Protein AF-A0A251RYI8-F1 (afdb_monomer)

Mean predicted aligned error: 12.28 Å

Structure (mmCIF, N/CA/C/O backbone):
data_AF-A0A251RYI8-F1
#
_entry.id   AF-A0A251RYI8-F1
#
loop_
_atom_site.group_PDB
_atom_site.id
_atom_site.type_symbol
_atom_site.label_atom_id
_atom_site.label_alt_id
_atom_site.label_comp_id
_atom_site.label_asym_id
_atom_site.label_entity_id
_atom_site.label_seq_id
_atom_site.pdbx_PDB_ins_code
_atom_site.Cartn_x
_atom_site.Cartn_y
_atom_site.Cartn_z
_atom_site.occupancy
_atom_site.B_iso_or_equiv
_atom_site.auth_seq_id
_atom_site.auth_comp_id
_atom_site.auth_asym_id
_atom_site.auth_atom_id
_atom_site.pdbx_PDB_model_num
ATOM 1 N N . MET A 1 1 ? 33.203 -6.749 33.950 1.00 36.28 1 MET A N 1
ATOM 2 C CA . MET A 1 1 ? 32.518 -7.612 32.958 1.00 36.28 1 MET A CA 1
ATOM 3 C C . MET A 1 1 ? 31.301 -8.191 33.667 1.00 36.28 1 MET A C 1
ATOM 5 O O . MET A 1 1 ? 31.504 -8.668 34.768 1.00 36.28 1 MET A O 1
ATOM 9 N N . LEU A 1 2 ? 30.047 -8.121 33.225 1.00 38.00 2 LEU A N 1
ATOM 10 C CA . LEU A 1 2 ? 29.411 -7.770 31.952 1.00 38.00 2 LEU A CA 1
ATOM 11 C C . LEU A 1 2 ? 28.038 -7.115 32.234 1.00 38.00 2 LEU A C 1
ATOM 13 O O . LEU A 1 2 ? 27.515 -7.201 33.337 1.00 38.00 2 LEU A O 1
ATOM 17 N N . ARG A 1 3 ? 27.531 -6.423 31.211 1.00 37.44 3 ARG A N 1
ATOM 18 C CA . ARG A 1 3 ? 26.342 -5.559 31.125 1.00 37.44 3 ARG A CA 1
ATOM 19 C C . ARG A 1 3 ? 25.025 -6.206 31.585 1.00 37.44 3 ARG A C 1
ATOM 21 O O . ARG A 1 3 ? 24.661 -7.255 31.074 1.00 37.44 3 ARG A O 1
ATOM 28 N N . GLU A 1 4 ? 24.229 -5.460 32.349 1.00 49.50 4 GLU A N 1
ATOM 29 C CA . GLU A 1 4 ? 22.765 -5.492 32.239 1.00 49.50 4 GLU A CA 1
ATOM 30 C C . GLU A 1 4 ? 22.301 -4.228 31.503 1.00 49.50 4 GLU A C 1
ATOM 32 O O . GLU A 1 4 ? 22.639 -3.122 31.931 1.00 49.50 4 GLU A O 1
ATOM 37 N N . LYS A 1 5 ? 21.538 -4.385 30.410 1.00 45.31 5 LYS A N 1
ATOM 38 C CA . LYS A 1 5 ? 20.238 -3.716 30.192 1.00 45.31 5 LYS A CA 1
ATOM 39 C C . LYS A 1 5 ? 19.717 -3.849 28.757 1.00 45.31 5 LYS A C 1
ATOM 41 O O . LYS A 1 5 ? 20.384 -3.475 27.797 1.00 45.31 5 LYS A O 1
ATOM 46 N N . ASN A 1 6 ? 18.438 -4.222 28.721 1.00 43.34 6 ASN A N 1
ATOM 47 C CA . ASN A 1 6 ? 17.429 -3.977 27.690 1.00 43.34 6 ASN A CA 1
ATOM 48 C C . ASN A 1 6 ? 17.385 -4.947 26.505 1.00 43.34 6 ASN A C 1
ATOM 50 O O . ASN A 1 6 ? 17.466 -4.540 25.348 1.00 43.34 6 ASN A O 1
ATOM 54 N N . GLU A 1 7 ? 17.080 -6.212 26.790 1.00 46.53 7 GLU A N 1
ATOM 55 C CA . GLU A 1 7 ? 16.240 -6.972 25.862 1.00 46.53 7 GLU A CA 1
ATOM 56 C C . GLU A 1 7 ? 14.885 -6.251 25.765 1.00 46.53 7 GLU A C 1
ATOM 58 O O . GLU A 1 7 ? 14.157 -6.110 26.754 1.00 46.53 7 GLU A O 1
ATOM 63 N N . LYS A 1 8 ? 14.574 -5.701 24.584 1.00 47.34 8 LYS A N 1
ATOM 64 C CA . LYS A 1 8 ? 13.241 -5.170 24.283 1.00 47.34 8 LYS A CA 1
ATOM 65 C C . LYS A 1 8 ? 12.257 -6.323 24.477 1.00 47.34 8 LYS A C 1
ATOM 67 O O . LYS A 1 8 ? 12.296 -7.282 23.714 1.00 47.34 8 LYS A O 1
ATOM 72 N N . ARG A 1 9 ? 11.392 -6.242 25.493 1.00 43.38 9 ARG A N 1
ATOM 73 C CA . ARG A 1 9 ? 10.291 -7.197 25.665 1.00 43.38 9 ARG A CA 1
ATOM 74 C C . ARG A 1 9 ? 9.412 -7.107 24.420 1.00 43.38 9 ARG A C 1
ATOM 76 O O . ARG A 1 9 ? 8.689 -6.129 24.256 1.00 43.38 9 ARG A O 1
ATOM 83 N N . MET A 1 10 ? 9.506 -8.091 23.535 1.00 44.69 10 MET A N 1
ATOM 84 C CA . MET A 1 10 ? 8.500 -8.301 22.505 1.00 44.69 10 MET A CA 1
ATOM 85 C C . MET A 1 10 ? 7.279 -8.865 23.226 1.00 44.69 10 MET A C 1
ATOM 87 O O . MET A 1 10 ? 7.272 -10.027 23.619 1.00 44.69 10 MET A O 1
ATOM 91 N N . ALA A 1 11 ? 6.296 -8.012 23.509 1.00 53.38 11 ALA A N 1
ATOM 92 C CA . ALA A 1 11 ? 5.005 -8.486 23.981 1.00 53.38 11 ALA A CA 1
ATOM 93 C C . ALA A 1 11 ? 4.326 -9.211 22.815 1.00 53.38 11 ALA A C 1
ATOM 95 O O . ALA A 1 11 ? 4.226 -8.651 21.722 1.00 53.38 11 ALA A O 1
ATOM 96 N N . GLU A 1 12 ? 3.880 -10.447 23.033 1.00 50.56 12 GLU A N 1
ATOM 97 C CA . GLU A 1 12 ? 3.007 -11.114 22.073 1.00 50.56 12 GLU A CA 1
ATOM 98 C C . GLU A 1 12 ? 1.728 -10.282 21.942 1.00 50.56 12 GLU A C 1
ATOM 100 O O . GLU A 1 12 ? 1.003 -10.057 22.914 1.00 50.56 12 GLU A O 1
ATOM 105 N N . LEU A 1 13 ? 1.494 -9.743 20.746 1.00 53.38 13 LEU A N 1
ATOM 106 C CA . LEU A 1 13 ? 0.301 -8.962 20.457 1.00 53.38 13 LEU A CA 1
ATOM 107 C C . LEU A 1 13 ? -0.915 -9.891 20.544 1.00 53.38 13 LEU A C 1
ATOM 109 O O . LEU A 1 13 ? -0.973 -10.910 19.856 1.00 53.38 13 LEU A O 1
ATOM 113 N N . GLY A 1 14 ? -1.883 -9.542 21.395 1.00 56.09 14 GLY A N 1
ATOM 114 C CA . GLY A 1 14 ? -3.125 -10.306 21.534 1.00 56.09 14 GLY A CA 1
ATOM 115 C C . GLY A 1 14 ? -3.912 -10.389 20.221 1.00 56.09 14 GLY A C 1
ATOM 116 O O . GLY A 1 14 ? -3.747 -9.551 19.335 1.00 56.09 14 GLY A O 1
ATOM 117 N N . ASP A 1 15 ? -4.810 -11.373 20.107 1.00 58.53 15 ASP A N 1
ATOM 118 C CA . ASP A 1 15 ? -5.552 -11.688 18.871 1.00 58.53 15 ASP A CA 1
ATOM 119 C C . ASP A 1 15 ? -6.283 -10.496 18.238 1.00 58.53 15 ASP A C 1
ATOM 121 O O . ASP A 1 15 ? -6.439 -10.439 17.021 1.00 58.53 15 ASP A O 1
ATOM 125 N N . ALA A 1 16 ? -6.674 -9.513 19.048 1.00 55.09 16 ALA A N 1
ATOM 126 C CA . ALA A 1 16 ? -7.305 -8.278 18.596 1.00 55.09 16 ALA A CA 1
ATOM 127 C C . ALA A 1 16 ? -6.420 -7.481 17.612 1.00 55.09 16 ALA A C 1
ATOM 129 O O . ALA A 1 16 ? -6.914 -6.820 16.702 1.00 55.09 16 ALA A O 1
ATOM 130 N N . TYR A 1 17 ? -5.098 -7.570 17.744 1.00 51.94 17 TYR A N 1
ATOM 131 C CA . TYR A 1 17 ? -4.149 -6.886 16.868 1.00 51.94 17 TYR A CA 1
ATOM 132 C C . TYR A 1 17 ? -3.865 -7.639 15.569 1.00 51.94 17 TYR A C 1
ATOM 134 O O . TYR A 1 17 ? -3.232 -7.084 14.667 1.00 51.94 17 TYR A O 1
ATOM 142 N N . LYS A 1 18 ? -4.360 -8.872 15.425 1.00 52.94 18 LYS A N 1
ATOM 143 C CA . LYS A 1 18 ? -4.258 -9.587 14.160 1.00 52.94 18 LYS A CA 1
ATOM 144 C C . LYS A 1 18 ? -5.145 -8.905 13.114 1.00 52.94 18 LYS A C 1
ATOM 146 O O . LYS A 1 18 ? -6.244 -8.431 13.401 1.00 52.94 18 LYS A O 1
ATOM 151 N N . SER A 1 19 ? -4.634 -8.817 11.889 1.00 46.38 19 SER A N 1
ATOM 152 C CA . SER A 1 19 ? -5.338 -8.242 10.738 1.00 46.38 19 SER A CA 1
ATOM 153 C C . SER A 1 19 ? -6.744 -8.853 10.591 1.00 46.38 19 SER A C 1
ATOM 155 O O . SER A 1 19 ? -6.874 -10.066 10.706 1.00 46.38 19 SER A O 1
ATOM 157 N N . PRO A 1 20 ? -7.809 -8.093 10.280 1.00 47.12 20 PRO A N 1
ATOM 158 C CA . PRO A 1 20 ? -9.152 -8.658 10.121 1.00 47.12 20 PRO A CA 1
ATOM 159 C C . PRO A 1 20 ? -9.236 -9.580 8.889 1.00 47.12 20 PRO A C 1
ATOM 161 O O . PRO A 1 20 ? -10.177 -10.357 8.744 1.00 47.12 20 PRO A O 1
ATOM 164 N N . TYR A 1 21 ? -8.200 -9.567 8.044 1.00 52.09 21 TYR A N 1
ATOM 165 C CA . TYR A 1 21 ? -7.965 -10.550 6.993 1.00 52.09 21 TYR A CA 1
ATOM 166 C C . TYR A 1 21 ? -7.417 -11.893 7.518 1.00 52.09 21 TYR A C 1
ATOM 168 O O . TYR A 1 21 ? -7.047 -12.728 6.707 1.00 52.09 21 TYR A O 1
ATOM 176 N N . CYS A 1 22 ? -7.402 -12.157 8.834 1.00 43.41 22 CYS A N 1
ATOM 177 C CA . CYS A 1 22 ? -7.015 -13.450 9.434 1.00 43.41 22 CYS A CA 1
ATOM 178 C C . CYS A 1 22 ? -7.688 -14.669 8.794 1.00 43.41 22 CYS A C 1
ATOM 180 O O . CYS A 1 22 ? -7.085 -15.734 8.726 1.00 43.41 22 CYS A O 1
ATOM 182 N N . ASN A 1 23 ? -8.924 -14.515 8.311 1.00 39.50 23 ASN A N 1
ATOM 183 C CA . ASN A 1 23 ? -9.658 -15.598 7.648 1.00 39.50 23 ASN A CA 1
ATOM 184 C C . ASN A 1 23 ? -9.319 -15.740 6.157 1.00 39.50 23 ASN A C 1
ATOM 186 O O . ASN A 1 23 ? -9.770 -16.676 5.507 1.00 39.50 23 ASN A O 1
ATOM 190 N N . ARG A 1 24 ? -8.517 -14.825 5.612 1.00 42.59 24 ARG A N 1
ATOM 191 C CA . ARG A 1 24 ? -7.803 -14.978 4.349 1.00 42.59 24 ARG A CA 1
ATOM 192 C C . ARG A 1 24 ? -6.324 -15.084 4.685 1.00 42.59 24 ARG A C 1
ATOM 194 O O . ARG A 1 24 ? -5.543 -14.181 4.386 1.00 42.59 24 ARG A O 1
ATOM 201 N N . ILE A 1 25 ? -5.928 -16.210 5.278 1.00 44.69 25 ILE A N 1
ATOM 202 C CA . ILE A 1 25 ? -4.585 -16.717 4.998 1.00 44.69 25 ILE A CA 1
ATOM 203 C C . ILE A 1 25 ? -4.581 -16.892 3.483 1.00 44.69 25 ILE A C 1
ATOM 205 O O . ILE A 1 25 ? -5.108 -17.867 2.960 1.00 44.69 25 ILE A O 1
ATOM 209 N N . THR A 1 26 ? -4.108 -15.872 2.769 1.00 42.91 26 THR A N 1
ATOM 210 C CA . THR A 1 26 ? -3.832 -16.010 1.349 1.00 42.91 26 THR A CA 1
ATOM 211 C C . THR A 1 26 ? -2.605 -16.883 1.355 1.00 42.91 26 THR A C 1
ATOM 213 O O . THR A 1 26 ? -1.505 -16.414 1.644 1.00 42.91 26 THR A O 1
ATOM 216 N N . ASN A 1 27 ? -2.827 -18.185 1.226 1.00 51.06 27 ASN A N 1
ATOM 217 C CA . ASN A 1 27 ? -1.744 -19.121 1.100 1.00 51.06 27 ASN A CA 1
ATOM 218 C C . ASN A 1 27 ? -0.994 -18.700 -0.165 1.00 51.06 27 ASN A C 1
ATOM 220 O O . ASN A 1 27 ? -1.470 -18.907 -1.274 1.00 51.06 27 ASN A O 1
ATOM 224 N N . LEU A 1 28 ? 0.151 -18.037 0.008 1.00 51.47 28 LEU A N 1
ATOM 225 C CA . LEU A 1 28 ? 0.969 -17.548 -1.104 1.00 51.47 28 LEU A CA 1
ATOM 226 C C . LEU A 1 28 ? 1.502 -18.707 -1.965 1.00 51.47 28 LEU A C 1
ATOM 228 O O . LEU A 1 28 ? 2.042 -18.475 -3.041 1.00 51.47 28 LEU A O 1
ATOM 232 N N . TYR A 1 29 ? 1.350 -19.944 -1.478 1.00 53.66 29 TYR A N 1
ATOM 233 C CA . TYR A 1 29 ? 1.683 -21.182 -2.168 1.00 53.66 29 TYR A CA 1
ATOM 234 C C . TYR A 1 29 ? 0.461 -21.874 -2.785 1.00 53.66 29 TYR A C 1
ATOM 236 O O . TYR A 1 29 ? 0.634 -22.861 -3.500 1.00 53.66 29 TYR A O 1
ATOM 244 N N . GLU A 1 30 ? -0.763 -21.399 -2.524 1.00 64.19 30 GLU A N 1
ATOM 245 C CA . GLU A 1 30 ? -1.932 -21.878 -3.254 1.00 64.19 30 GLU A CA 1
ATOM 246 C C . GLU A 1 30 ? -1.936 -21.279 -4.660 1.00 64.19 30 GLU A C 1
ATOM 248 O O . GLU A 1 30 ? -1.760 -20.067 -4.822 1.00 64.19 30 GLU A O 1
ATOM 253 N N . PRO A 1 31 ? -2.142 -22.110 -5.694 1.00 71.38 31 PRO A N 1
ATOM 254 C CA . PRO A 1 31 ? -2.316 -21.609 -7.042 1.00 71.38 31 PRO A CA 1
ATOM 255 C C . PRO A 1 31 ? -3.486 -20.627 -7.087 1.00 71.38 31 PRO A C 1
ATOM 257 O O . PRO A 1 31 ? -4.569 -20.905 -6.569 1.00 71.38 31 PRO A O 1
ATOM 260 N N . LEU A 1 32 ? -3.278 -19.497 -7.759 1.00 75.19 32 LEU A N 1
ATOM 261 C CA . LEU A 1 32 ? -4.371 -18.607 -8.137 1.00 75.19 32 LEU A CA 1
ATOM 262 C C . LEU A 1 32 ? -5.410 -19.392 -8.942 1.00 75.19 32 LEU A C 1
ATOM 264 O O . LEU A 1 32 ? -5.038 -20.219 -9.778 1.00 75.19 32 LEU A O 1
ATOM 268 N N . LEU A 1 33 ? -6.695 -19.096 -8.737 1.00 82.50 33 LEU A N 1
ATOM 269 C CA . LEU A 1 33 ? -7.762 -19.651 -9.567 1.00 82.50 33 LEU A CA 1
ATOM 270 C C . LEU A 1 33 ? -7.527 -19.266 -11.034 1.00 82.50 33 LEU A C 1
ATOM 272 O O . LEU A 1 33 ? -7.093 -18.149 -11.313 1.00 82.50 33 LEU A O 1
ATOM 276 N N . ASP A 1 34 ? -7.888 -20.137 -11.979 1.00 81.75 34 ASP A N 1
ATOM 277 C CA . ASP A 1 34 ? -7.707 -19.886 -13.422 1.00 81.75 34 ASP A CA 1
ATOM 278 C C . ASP A 1 34 ? -8.304 -18.544 -13.866 1.00 81.75 34 ASP A C 1
ATOM 280 O O . ASP A 1 34 ? -7.756 -17.833 -14.712 1.00 81.75 34 ASP A O 1
ATOM 284 N N . ARG A 1 35 ? -9.427 -18.159 -13.252 1.00 82.19 35 ARG A N 1
ATOM 285 C CA . ARG A 1 35 ? -10.066 -16.863 -13.481 1.00 82.19 35 ARG A CA 1
ATOM 286 C C . ARG A 1 35 ? -9.182 -15.698 -13.038 1.00 82.19 35 ARG A C 1
ATOM 288 O O . ARG A 1 35 ? -9.063 -14.729 -13.781 1.00 82.19 35 ARG A O 1
ATOM 295 N N . ASP A 1 36 ? -8.583 -15.785 -11.856 1.00 79.25 36 ASP A N 1
ATOM 296 C CA . ASP A 1 36 ? -7.732 -14.727 -11.310 1.00 79.25 36 ASP A CA 1
ATOM 297 C C . ASP A 1 36 ? -6.442 -14.615 -12.124 1.00 79.25 36 ASP A C 1
ATOM 299 O O . ASP A 1 36 ? -6.036 -13.510 -12.478 1.00 79.25 36 ASP A O 1
ATOM 303 N N . GLN A 1 37 ? -5.863 -15.754 -12.526 1.00 79.44 37 GLN A N 1
ATOM 304 C CA . GLN A 1 37 ? -4.735 -15.786 -13.460 1.00 79.44 37 GLN A CA 1
ATOM 305 C C . GLN A 1 37 ? -5.090 -15.111 -14.785 1.00 79.44 37 GLN A C 1
ATOM 307 O O . GLN A 1 37 ? -4.347 -14.257 -15.256 1.00 79.44 37 GLN A O 1
ATOM 312 N N . THR A 1 38 ? -6.255 -15.430 -15.354 1.00 82.88 38 THR A N 1
ATOM 313 C CA . THR A 1 38 ? -6.727 -14.822 -16.604 1.00 82.88 38 THR A CA 1
ATOM 314 C C . THR A 1 38 ? -6.858 -13.306 -16.464 1.00 82.88 38 THR A C 1
ATOM 316 O O . THR A 1 38 ? -6.359 -12.566 -17.308 1.00 82.88 38 THR A O 1
ATOM 319 N N . ILE A 1 39 ? -7.483 -12.826 -15.384 1.00 81.38 39 ILE A N 1
ATOM 320 C CA . ILE A 1 39 ? -7.645 -11.390 -15.119 1.00 81.38 39 ILE A CA 1
ATOM 321 C C . ILE A 1 39 ? -6.282 -10.702 -14.999 1.00 81.38 39 ILE A C 1
ATOM 323 O O . ILE A 1 39 ? -6.071 -9.672 -15.633 1.00 81.38 39 ILE A O 1
ATOM 327 N N . ILE A 1 40 ? -5.348 -11.280 -14.240 1.00 79.44 40 ILE A N 1
ATOM 328 C CA . ILE A 1 40 ? -3.990 -10.742 -14.089 1.00 79.44 40 ILE A CA 1
ATOM 329 C C . ILE A 1 40 ? -3.274 -10.700 -15.442 1.00 79.44 40 ILE A C 1
ATOM 331 O O . ILE A 1 40 ? -2.681 -9.679 -15.778 1.00 79.44 40 ILE A O 1
ATOM 335 N N . CYS A 1 41 ? -3.369 -11.762 -16.247 1.00 78.38 41 CYS A N 1
ATOM 336 C CA . CYS A 1 41 ? -2.775 -11.806 -17.581 1.00 78.38 41 CYS A CA 1
ATOM 337 C C . CYS A 1 41 ? -3.329 -10.718 -18.506 1.00 78.38 41 CYS A C 1
ATOM 339 O O . CYS A 1 41 ? -2.555 -10.151 -19.267 1.00 78.38 41 CYS A O 1
ATOM 341 N N . TYR A 1 42 ? -4.628 -10.407 -18.442 1.00 78.06 42 TYR A N 1
ATOM 342 C CA . TYR A 1 42 ? -5.206 -9.304 -19.215 1.00 78.06 42 TYR A CA 1
ATOM 343 C C . TYR A 1 42 ? -4.761 -7.936 -18.687 1.00 78.06 42 TYR A C 1
ATOM 345 O O . TYR A 1 42 ? -4.328 -7.098 -19.472 1.00 78.06 42 TYR A O 1
ATOM 353 N N . LEU A 1 43 ? -4.807 -7.724 -17.369 1.00 74.62 43 LEU A N 1
ATOM 354 C CA . LEU A 1 43 ? -4.417 -6.455 -16.743 1.00 74.62 43 LEU A CA 1
ATOM 355 C C . LEU A 1 43 ? -2.937 -6.115 -16.971 1.00 74.62 43 LEU A C 1
ATOM 357 O O . LEU A 1 43 ? -2.598 -4.957 -17.199 1.00 74.62 43 LEU A O 1
ATOM 361 N N . LEU A 1 44 ? -2.065 -7.124 -16.934 1.00 75.12 44 LEU A N 1
ATOM 362 C CA . LEU A 1 44 ? -0.616 -6.991 -17.117 1.00 75.12 44 LEU A CA 1
ATOM 363 C C . LEU A 1 44 ? -0.157 -7.341 -18.540 1.00 75.12 44 LEU A C 1
ATOM 365 O O . L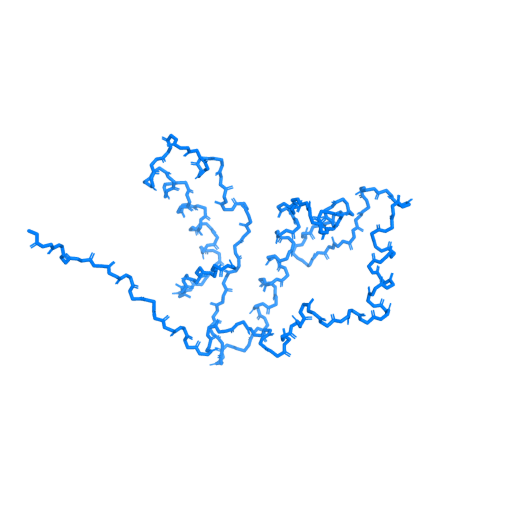EU A 1 44 ? 1.038 -7.487 -18.785 1.00 75.12 44 LEU A O 1
ATOM 369 N N . ALA A 1 45 ? -1.079 -7.500 -19.496 1.00 76.75 45 ALA A N 1
ATOM 370 C CA . ALA A 1 45 ? -0.704 -7.806 -20.871 1.00 76.75 45 ALA A CA 1
ATOM 371 C C . ALA A 1 45 ? 0.149 -6.657 -21.442 1.00 76.75 45 ALA A C 1
ATOM 373 O O . ALA A 1 45 ? -0.301 -5.512 -21.399 1.00 76.75 45 ALA A O 1
ATOM 374 N N . PRO A 1 46 ? 1.306 -6.916 -22.075 1.00 68.06 46 PRO A N 1
ATOM 375 C CA . PRO A 1 46 ? 2.222 -5.870 -22.557 1.00 68.06 46 PRO A CA 1
ATOM 376 C C . PRO A 1 46 ? 1.694 -5.082 -23.773 1.00 68.06 46 PRO A C 1
ATOM 378 O O . PRO A 1 46 ? 2.433 -4.340 -24.410 1.00 68.06 46 PRO A O 1
ATOM 381 N N . VAL A 1 47 ? 0.434 -5.295 -24.158 1.00 69.44 47 VAL A N 1
ATOM 382 C CA . VAL A 1 47 ? -0.153 -4.822 -25.420 1.00 69.44 47 VAL A CA 1
ATOM 383 C C . VAL A 1 47 ? -0.836 -3.458 -25.273 1.00 69.44 47 VAL A C 1
ATOM 385 O O . VAL A 1 47 ? -1.099 -2.799 -26.274 1.00 69.44 47 VAL A O 1
ATOM 388 N N . GLU A 1 48 ? -1.134 -3.022 -24.049 1.00 70.62 48 GLU A N 1
ATOM 389 C CA . GLU A 1 48 ? -1.829 -1.748 -23.813 1.00 70.62 48 GLU A CA 1
ATOM 390 C C . GLU A 1 48 ? -0.875 -0.665 -23.308 1.00 70.62 48 GLU A C 1
ATOM 392 O O . GLU A 1 48 ? 0.193 -0.966 -22.779 1.00 70.62 48 GLU A O 1
ATOM 397 N N . ASP A 1 49 ? -1.292 0.595 -23.439 1.00 83.19 49 ASP A N 1
ATOM 398 C CA . ASP A 1 49 ? -0.519 1.749 -22.989 1.00 83.19 49 ASP A CA 1
ATOM 399 C C . ASP A 1 49 ? -0.230 1.681 -21.480 1.00 83.19 49 ASP A C 1
ATOM 401 O O . ASP A 1 49 ? -1.138 1.532 -20.657 1.00 83.19 49 ASP A O 1
ATOM 405 N N . ILE A 1 50 ? 1.042 1.845 -21.114 1.00 85.69 50 ILE A N 1
ATOM 406 C CA . ILE A 1 50 ? 1.528 1.879 -19.727 1.00 85.69 50 ILE A CA 1
ATOM 407 C C . ILE A 1 50 ? 0.883 3.014 -18.909 1.00 85.69 50 ILE A C 1
ATOM 409 O O . ILE A 1 50 ? 0.806 2.930 -17.680 1.00 85.69 50 ILE A O 1
ATOM 413 N N . GLY A 1 51 ? 0.382 4.054 -19.589 1.00 88.38 51 GLY A N 1
ATOM 414 C CA . GLY A 1 51 ? -0.380 5.166 -19.018 1.00 88.38 51 GLY A CA 1
ATOM 415 C C . GLY A 1 51 ? -1.857 4.870 -18.736 1.00 88.38 51 GLY A C 1
ATOM 416 O O . GLY A 1 51 ? -2.562 5.745 -18.236 1.00 88.38 51 GLY A O 1
ATOM 417 N N . THR A 1 52 ? -2.348 3.662 -19.026 1.00 89.94 52 THR A N 1
ATOM 418 C CA . THR A 1 52 ? -3.758 3.299 -18.816 1.00 89.94 52 THR A CA 1
ATOM 419 C C . THR A 1 52 ? -4.112 3.308 -17.330 1.00 89.94 52 THR A C 1
ATOM 421 O O . THR A 1 52 ? -3.418 2.698 -16.517 1.00 89.94 52 THR A O 1
ATOM 424 N N . LEU A 1 53 ? -5.213 3.968 -16.962 1.00 90.00 53 LEU A N 1
ATOM 425 C CA . LEU A 1 53 ? -5.757 3.937 -15.603 1.00 90.00 53 LEU A CA 1
ATOM 426 C C . LEU A 1 53 ? -6.407 2.574 -15.328 1.00 90.00 53 LEU A C 1
ATOM 428 O O . LEU A 1 53 ? -7.394 2.223 -15.969 1.00 90.00 53 LEU A O 1
ATOM 432 N N . ILE A 1 54 ? -5.876 1.832 -14.354 1.00 87.12 54 ILE A N 1
ATOM 433 C CA . ILE A 1 54 ? -6.347 0.481 -14.005 1.00 87.12 54 ILE A CA 1
ATOM 434 C C . ILE A 1 54 ? -7.172 0.481 -12.717 1.00 87.12 54 ILE A C 1
ATOM 436 O O . ILE A 1 54 ? -8.101 -0.310 -12.567 1.00 87.12 54 ILE A O 1
ATOM 440 N N . PHE A 1 55 ? -6.861 1.379 -11.785 1.00 88.31 55 PHE A N 1
ATOM 441 C CA . PHE A 1 55 ? -7.554 1.465 -10.504 1.00 88.31 55 PHE A CA 1
ATOM 442 C C . PHE A 1 55 ? -7.799 2.917 -10.105 1.00 8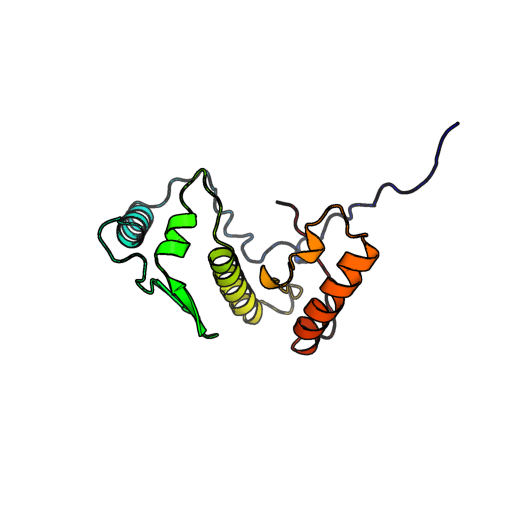8.31 55 PHE A C 1
ATOM 444 O O . PHE A 1 55 ? -6.933 3.772 -10.279 1.00 88.31 55 PHE A O 1
ATOM 451 N N . LYS A 1 56 ? -8.985 3.181 -9.550 1.00 90.94 56 LYS A N 1
ATOM 452 C CA . LYS A 1 56 ? -9.347 4.453 -8.927 1.00 90.94 56 LYS A CA 1
ATOM 453 C C . LYS A 1 56 ? -10.152 4.185 -7.664 1.00 90.94 56 LYS A C 1
ATOM 455 O O . LYS A 1 56 ? -11.217 3.571 -7.736 1.00 90.94 56 LYS A O 1
ATOM 460 N N . SER A 1 57 ? -9.656 4.638 -6.522 1.00 86.31 57 SER A N 1
ATOM 461 C CA . SER A 1 57 ? -10.357 4.502 -5.250 1.00 86.31 57 SER A CA 1
ATOM 462 C C . SER A 1 57 ? -11.393 5.609 -5.037 1.00 86.31 57 SER A C 1
ATOM 464 O O . SER A 1 57 ? -11.370 6.655 -5.691 1.00 86.31 57 SER A O 1
ATOM 466 N N . GLU A 1 58 ? -12.294 5.409 -4.071 1.00 83.31 58 GLU A N 1
ATOM 467 C CA . GLU A 1 58 ? -13.274 6.430 -3.668 1.00 83.31 58 GLU A CA 1
ATOM 468 C C . GLU A 1 58 ? -12.625 7.691 -3.080 1.00 83.31 58 GLU A C 1
ATOM 470 O O . GLU A 1 58 ? -13.213 8.770 -3.137 1.00 83.31 58 GLU A O 1
ATOM 475 N N . SER A 1 59 ? -11.418 7.581 -2.513 1.00 79.94 59 SER A N 1
ATOM 476 C CA . SER A 1 59 ? -10.666 8.739 -2.014 1.00 79.94 59 SER A CA 1
ATOM 477 C C . SER A 1 59 ? -9.956 9.511 -3.133 1.00 79.94 59 SER A C 1
ATOM 479 O O . SER A 1 59 ? -9.412 10.585 -2.875 1.00 79.94 59 SER A O 1
ATOM 481 N N . GLY A 1 60 ? -9.997 8.998 -4.368 1.00 83.06 60 GLY A N 1
ATOM 482 C CA . GLY A 1 60 ? -9.392 9.610 -5.545 1.00 83.06 60 GLY A CA 1
ATOM 483 C C . GLY A 1 60 ? -7.968 9.142 -5.839 1.00 83.06 60 GLY A C 1
ATOM 484 O O . GLY A 1 60 ? -7.331 9.739 -6.702 1.00 83.06 60 GLY A O 1
ATOM 485 N N . VAL A 1 61 ? -7.462 8.100 -5.166 1.00 86.19 61 VAL A N 1
ATOM 486 C CA . VAL A 1 61 ? -6.167 7.506 -5.524 1.00 86.19 61 VAL A CA 1
ATOM 487 C C . VAL A 1 61 ? -6.309 6.782 -6.852 1.00 86.19 61 VAL A C 1
ATOM 489 O O . VAL A 1 61 ? -7.112 5.863 -6.988 1.00 86.19 61 VAL A O 1
ATOM 492 N N . GLU A 1 62 ? -5.521 7.211 -7.828 1.00 91.12 62 GLU A N 1
ATOM 493 C CA . GLU A 1 62 ? -5.478 6.657 -9.175 1.00 91.12 62 GLU A CA 1
ATOM 494 C C . GLU A 1 62 ? -4.185 5.864 -9.370 1.00 91.12 62 GLU A C 1
ATOM 496 O O . GLU A 1 62 ? -3.106 6.279 -8.944 1.00 91.12 62 GLU A O 1
ATOM 501 N N . THR A 1 63 ? -4.282 4.700 -10.004 1.00 90.50 63 THR A N 1
ATOM 502 C CA . THR A 1 63 ? -3.137 3.823 -10.250 1.00 90.50 63 THR A CA 1
ATOM 503 C C . THR A 1 63 ? -3.135 3.363 -11.696 1.00 90.50 63 THR A C 1
ATOM 505 O O . THR A 1 63 ? -4.096 2.766 -12.192 1.00 90.50 63 THR A O 1
ATOM 508 N N . LEU A 1 64 ? -2.031 3.673 -12.368 1.00 91.38 64 LEU A N 1
ATOM 509 C CA . LEU A 1 64 ? -1.808 3.357 -13.771 1.00 91.38 64 LEU A CA 1
ATOM 510 C C . LEU A 1 64 ? -1.228 1.953 -13.935 1.00 91.38 64 LEU A C 1
ATOM 512 O O . LEU A 1 64 ? -0.640 1.392 -13.009 1.00 91.38 64 LEU A O 1
ATOM 516 N N . LYS A 1 65 ? -1.333 1.418 -15.147 1.00 89.38 65 LYS A N 1
ATOM 517 C CA . LYS A 1 65 ? -0.832 0.098 -15.524 1.00 89.38 65 LYS A CA 1
ATOM 518 C C . LYS A 1 65 ? 0.643 -0.108 -15.190 1.00 89.38 65 LYS A C 1
ATOM 520 O O . LYS A 1 65 ? 0.975 -1.111 -14.566 1.00 89.38 65 LYS A O 1
ATOM 525 N N . ILE A 1 66 ? 1.496 0.872 -15.491 1.00 88.19 66 ILE A N 1
ATOM 526 C CA . ILE A 1 66 ? 2.934 0.826 -15.170 1.00 88.19 66 ILE A CA 1
ATOM 527 C C . ILE A 1 66 ? 3.222 0.539 -13.687 1.00 88.19 66 ILE A C 1
ATOM 529 O O . ILE A 1 66 ? 4.227 -0.077 -13.34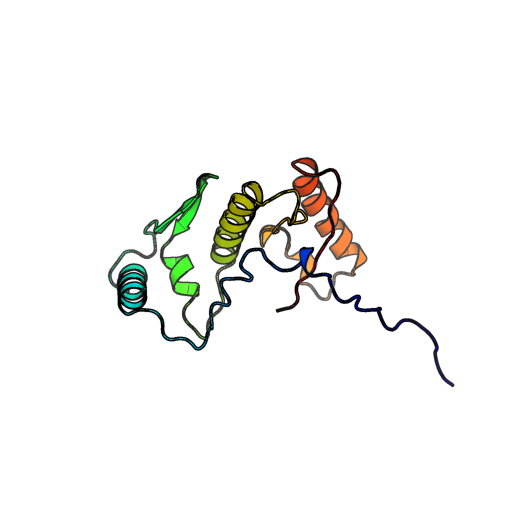3 1.00 88.19 66 ILE A O 1
ATOM 533 N N . ILE A 1 67 ? 2.329 0.953 -12.786 1.00 90.19 67 ILE A N 1
ATOM 534 C CA . ILE A 1 67 ? 2.483 0.695 -11.354 1.00 90.19 67 ILE A CA 1
ATOM 535 C C . ILE A 1 67 ? 2.184 -0.770 -11.037 1.00 90.19 67 ILE A C 1
ATOM 537 O O . ILE A 1 67 ? 2.915 -1.384 -10.263 1.00 90.19 67 ILE A O 1
ATOM 541 N N . PHE A 1 68 ? 1.161 -1.355 -11.662 1.00 86.62 68 PHE A N 1
ATOM 542 C CA . PHE A 1 68 ? 0.854 -2.777 -11.509 1.00 86.62 68 PHE A CA 1
ATOM 543 C C . PHE A 1 68 ? 1.929 -3.674 -12.122 1.00 86.62 68 PHE A C 1
ATOM 545 O O . PHE A 1 68 ? 2.231 -4.726 -11.562 1.00 86.62 68 PHE A O 1
ATOM 552 N N . GLU A 1 69 ? 2.555 -3.237 -13.216 1.00 85.62 69 GLU A N 1
ATOM 553 C CA . GLU A 1 69 ? 3.695 -3.946 -13.796 1.00 85.62 69 GLU A CA 1
ATOM 554 C C . GLU A 1 69 ? 4.835 -4.101 -12.790 1.00 85.62 69 GLU A C 1
ATOM 556 O O . GLU A 1 69 ? 5.464 -5.151 -12.806 1.00 85.62 69 GLU A O 1
ATOM 561 N N . SER A 1 70 ? 5.037 -3.153 -11.859 1.00 87.69 70 SER A N 1
ATOM 562 C CA . SER A 1 70 ? 6.060 -3.236 -10.796 1.00 87.69 70 SER A CA 1
ATOM 563 C C . SER A 1 70 ? 5.849 -4.373 -9.779 1.00 87.69 70 SER A C 1
ATOM 565 O O . SER A 1 70 ? 6.751 -4.682 -9.001 1.00 87.69 70 SER A O 1
ATOM 567 N N . PHE A 1 71 ? 4.691 -5.046 -9.802 1.00 84.62 71 PHE A N 1
ATOM 568 C CA . PHE A 1 71 ? 4.413 -6.212 -8.958 1.00 84.62 71 PHE A CA 1
ATOM 569 C C . PHE A 1 71 ? 4.863 -7.548 -9.559 1.00 84.62 71 PHE A C 1
ATOM 571 O O . PHE A 1 71 ? 4.751 -8.572 -8.881 1.00 84.62 71 PHE A O 1
ATOM 578 N N . HIS A 1 72 ? 5.387 -7.586 -10.794 1.00 81.62 72 HIS A N 1
ATOM 579 C CA . HIS A 1 72 ? 6.048 -8.806 -11.271 1.00 81.62 72 HIS A CA 1
ATOM 580 C C . HIS A 1 72 ? 7.176 -9.238 -10.313 1.00 81.62 72 HIS A C 1
ATOM 582 O O . HIS A 1 72 ? 7.814 -8.391 -9.683 1.00 81.62 72 HIS A O 1
ATOM 588 N N . PRO A 1 73 ? 7.436 -10.551 -10.191 1.00 80.06 73 PRO A N 1
ATOM 589 C CA . PRO A 1 73 ? 8.514 -11.057 -9.351 1.00 80.06 73 PRO A CA 1
ATOM 590 C C . PRO A 1 73 ? 9.886 -10.468 -9.712 1.00 80.06 73 PRO A C 1
ATOM 592 O O . PRO A 1 73 ? 10.161 -10.164 -10.870 1.00 80.06 73 PRO A O 1
ATOM 595 N N . SER A 1 74 ? 10.773 -10.394 -8.714 1.00 82.25 74 SER A N 1
ATOM 596 C CA . SER A 1 74 ? 12.196 -10.042 -8.878 1.00 82.25 74 SER A CA 1
ATOM 597 C C . SER A 1 74 ? 12.501 -8.600 -9.306 1.00 82.25 74 SER A C 1
ATOM 599 O O . SER A 1 74 ? 13.573 -8.334 -9.846 1.00 82.25 74 SER A O 1
ATOM 601 N N . GLN A 1 75 ? 11.616 -7.654 -9.006 1.00 83.81 75 GLN A N 1
ATOM 602 C CA . GLN A 1 75 ? 11.843 -6.223 -9.235 1.00 83.81 75 GLN A CA 1
ATOM 603 C C . GLN A 1 75 ? 11.354 -5.377 -8.056 1.00 83.81 75 GLN A C 1
ATOM 605 O O . GLN A 1 75 ? 10.703 -5.869 -7.132 1.00 83.81 75 GLN A O 1
ATOM 610 N N . TYR A 1 76 ? 11.709 -4.095 -8.086 1.00 87.94 76 TYR A N 1
ATOM 611 C CA . TYR A 1 76 ? 11.270 -3.129 -7.091 1.00 87.94 76 TYR A CA 1
ATOM 612 C C . TYR A 1 76 ? 9.818 -2.731 -7.326 1.00 87.94 76 TYR A C 1
ATOM 614 O O . TYR A 1 76 ? 9.424 -2.391 -8.440 1.00 87.94 76 TYR A O 1
ATOM 622 N N . ILE A 1 77 ? 9.055 -2.716 -6.240 1.00 88.19 77 ILE A N 1
ATOM 623 C CA . ILE A 1 77 ? 7.675 -2.251 -6.236 1.00 88.19 77 ILE A CA 1
ATOM 624 C C . ILE A 1 77 ? 7.672 -0.722 -6.246 1.00 88.19 77 ILE A C 1
ATOM 626 O O . ILE A 1 77 ? 8.363 -0.084 -5.448 1.00 88.19 77 ILE A O 1
ATOM 630 N N . ALA A 1 78 ? 6.865 -0.129 -7.122 1.00 90.88 78 ALA A N 1
ATOM 631 C CA . ALA A 1 78 ? 6.656 1.309 -7.135 1.00 90.88 78 ALA A CA 1
ATOM 632 C C . ALA A 1 78 ? 5.918 1.761 -5.863 1.00 90.88 78 ALA A C 1
ATOM 634 O O . ALA A 1 78 ? 4.904 1.180 -5.470 1.00 90.88 78 ALA A O 1
ATOM 635 N N . SER A 1 79 ? 6.398 2.837 -5.235 1.00 89.81 79 SER A N 1
ATOM 636 C CA . SER A 1 79 ? 5.838 3.371 -3.984 1.00 89.81 79 SER A CA 1
ATOM 637 C C . SER A 1 79 ? 4.356 3.741 -4.103 1.00 89.81 79 SER A C 1
ATOM 639 O O . SER A 1 79 ? 3.572 3.447 -3.206 1.00 89.81 79 SER A O 1
ATOM 641 N N . SER A 1 80 ? 3.941 4.279 -5.250 1.00 89.12 80 SER A N 1
ATOM 642 C CA . SER A 1 80 ? 2.536 4.581 -5.545 1.00 89.12 80 SER A CA 1
ATOM 643 C C . SER A 1 80 ? 1.639 3.339 -5.570 1.00 89.12 80 SER A C 1
ATOM 645 O O . SER A 1 80 ? 0.455 3.434 -5.253 1.00 89.12 80 SER A O 1
ATOM 647 N N . GLY A 1 81 ? 2.189 2.165 -5.895 1.00 89.88 81 GLY A N 1
ATOM 648 C CA . GLY A 1 81 ? 1.480 0.892 -5.784 1.00 89.88 81 GLY A CA 1
ATOM 649 C C . GLY A 1 81 ? 1.210 0.540 -4.325 1.00 89.88 81 GLY A C 1
ATOM 650 O O . GLY A 1 81 ? 0.086 0.190 -3.974 1.00 89.88 81 GLY A O 1
ATOM 651 N N . VAL A 1 82 ? 2.212 0.713 -3.457 1.00 89.94 82 VAL A N 1
ATOM 652 C CA . VAL A 1 82 ? 2.057 0.547 -2.002 1.00 89.94 82 VAL A CA 1
ATOM 653 C C . VAL A 1 82 ? 1.023 1.531 -1.451 1.00 89.94 82 VAL A C 1
ATOM 655 O O . VAL A 1 82 ? 0.147 1.131 -0.686 1.00 89.94 82 VAL A O 1
ATOM 658 N N . ASP A 1 83 ? 1.063 2.792 -1.881 1.00 90.06 83 ASP A N 1
ATOM 659 C CA . ASP A 1 83 ? 0.121 3.828 -1.440 1.00 90.06 83 ASP A CA 1
ATOM 660 C C . ASP A 1 83 ? -1.328 3.521 -1.839 1.00 90.06 83 ASP A C 1
ATOM 662 O O . ASP A 1 83 ? -2.245 3.747 -1.047 1.00 90.06 83 ASP A O 1
ATOM 666 N N . ALA A 1 84 ? -1.545 2.948 -3.026 1.00 89.62 84 ALA A N 1
ATOM 667 C CA . ALA A 1 84 ? -2.863 2.486 -3.454 1.00 89.62 84 ALA A CA 1
ATOM 668 C C . ALA A 1 84 ? -3.406 1.381 -2.533 1.00 89.62 84 ALA A C 1
ATOM 670 O O . ALA A 1 84 ? -4.569 1.425 -2.126 1.00 89.62 84 ALA A O 1
ATOM 671 N N . PHE A 1 85 ? -2.558 0.427 -2.130 1.00 89.19 85 PHE A N 1
ATOM 672 C CA . PHE A 1 85 ? -2.934 -0.585 -1.140 1.00 89.19 85 PHE A CA 1
ATOM 673 C C . PHE A 1 85 ? -3.233 0.031 0.229 1.00 89.19 85 PHE A C 1
ATOM 675 O O . PHE A 1 85 ? -4.228 -0.330 0.855 1.00 89.19 85 PHE A O 1
ATOM 682 N N . VAL A 1 86 ? -2.412 0.977 0.689 1.00 89.19 86 VAL A N 1
ATOM 683 C CA . VAL A 1 86 ? -2.634 1.696 1.953 1.00 89.19 86 VAL A CA 1
ATOM 684 C C . VAL A 1 86 ? -3.990 2.404 1.959 1.00 89.19 86 VAL A C 1
ATOM 686 O O . VAL A 1 86 ? -4.704 2.353 2.963 1.00 89.19 86 VAL A O 1
ATOM 689 N N . ASP A 1 87 ? -4.376 3.036 0.852 1.00 88.81 87 ASP A N 1
ATOM 690 C CA . ASP A 1 87 ? -5.673 3.697 0.728 1.00 88.81 87 ASP A CA 1
ATOM 691 C C . ASP A 1 87 ? -6.844 2.708 0.841 1.00 88.81 87 ASP A C 1
ATOM 693 O O . ASP A 1 87 ? -7.761 2.929 1.638 1.00 88.81 87 ASP A O 1
ATOM 697 N N . VAL A 1 88 ? -6.769 1.573 0.136 1.00 87.56 88 VAL A N 1
ATOM 698 C CA . VAL A 1 88 ? -7.763 0.492 0.244 1.00 87.56 88 VAL A CA 1
ATOM 699 C C . VAL A 1 88 ? -7.852 -0.029 1.680 1.00 87.56 88 VAL A C 1
ATOM 701 O O . VAL A 1 88 ? -8.949 -0.161 2.223 1.00 87.56 88 VAL A O 1
ATOM 704 N N . LEU A 1 89 ? -6.714 -0.275 2.333 1.00 87.06 89 LEU A N 1
ATOM 705 C CA . LEU A 1 89 ? -6.673 -0.773 3.709 1.00 87.06 89 LEU A CA 1
ATOM 706 C C . LEU A 1 89 ? -7.298 0.222 4.695 1.00 87.06 89 LEU A C 1
ATOM 708 O O . LEU A 1 89 ? -8.124 -0.160 5.523 1.00 87.06 89 LEU A O 1
ATOM 712 N N . ASN A 1 90 ? -6.971 1.509 4.572 1.00 86.88 90 ASN A N 1
ATOM 713 C CA . ASN A 1 90 ? -7.561 2.562 5.397 1.00 86.88 90 ASN A CA 1
ATOM 714 C C . ASN A 1 90 ? -9.053 2.774 5.118 1.00 86.88 90 ASN A C 1
ATOM 716 O O . ASN A 1 90 ? -9.795 3.199 6.008 1.00 86.88 90 ASN A O 1
ATOM 720 N N . PHE A 1 91 ? -9.512 2.530 3.890 1.00 85.19 91 PHE A N 1
ATOM 721 C CA . PHE A 1 91 ? -10.930 2.561 3.555 1.00 85.19 91 PHE A CA 1
ATOM 722 C C . PHE A 1 91 ? -11.684 1.407 4.221 1.00 85.19 91 PHE A C 1
ATOM 724 O O . PHE A 1 91 ? -12.693 1.648 4.888 1.00 85.19 91 PHE A O 1
ATOM 731 N N . GLU A 1 92 ? -11.168 0.185 4.111 1.00 82.88 92 GLU A N 1
ATOM 732 C CA . GLU A 1 92 ? -11.767 -1.005 4.720 1.00 82.88 92 GLU A CA 1
ATOM 733 C C . GLU A 1 92 ? -11.748 -0.948 6.254 1.00 82.88 92 GLU A C 1
ATOM 735 O O . GLU A 1 92 ? -12.724 -1.328 6.899 1.00 82.88 92 GLU A O 1
ATOM 740 N N . GLU A 1 93 ? -10.720 -0.357 6.869 1.00 84.00 93 GLU A N 1
ATOM 741 C CA . GLU A 1 93 ? -10.665 -0.176 8.324 1.00 84.00 93 GLU A CA 1
ATOM 742 C C . GLU A 1 93 ? -11.840 0.672 8.865 1.00 84.00 93 GLU A C 1
ATOM 744 O O . GLU A 1 93 ? -12.305 0.482 9.998 1.00 84.00 93 GLU A O 1
ATOM 749 N N . LYS A 1 94 ? -12.406 1.576 8.048 1.00 83.19 94 LYS A N 1
ATOM 750 C CA . LYS A 1 94 ? -13.620 2.332 8.420 1.00 83.19 94 LYS A CA 1
ATOM 751 C C . LYS A 1 94 ? -14.823 1.410 8.646 1.00 83.19 94 LYS A C 1
ATOM 753 O O . LYS A 1 94 ? -15.718 1.780 9.405 1.00 83.19 94 LYS A O 1
ATOM 758 N N . LYS A 1 95 ? -14.837 0.235 8.009 1.00 83.81 95 LYS A N 1
ATOM 759 C CA . LYS A 1 95 ? -15.905 -0.774 8.069 1.00 83.81 95 LYS A CA 1
ATOM 760 C C . LYS A 1 95 ? -15.671 -1.847 9.139 1.00 83.81 95 LYS A C 1
ATOM 762 O O . LYS A 1 95 ? -16.503 -2.739 9.280 1.00 83.81 95 LYS A O 1
ATOM 767 N N . ARG A 1 96 ? -14.564 -1.786 9.890 1.00 81.62 96 ARG A N 1
ATOM 768 C CA . ARG A 1 96 ? -14.235 -2.789 10.917 1.00 81.62 96 ARG A CA 1
ATOM 769 C C . ARG A 1 96 ? -15.309 -2.874 12.012 1.00 81.62 96 ARG A C 1
ATOM 771 O O . ARG A 1 96 ? -15.969 -1.880 12.338 1.00 81.62 96 ARG A O 1
ATOM 778 N N . ASP A 1 97 ? -15.375 -4.021 12.685 1.00 80.69 97 ASP A N 1
ATOM 779 C CA . ASP A 1 97 ? -16.113 -4.138 13.943 1.00 80.69 97 ASP A CA 1
ATOM 780 C C . ASP A 1 97 ? -15.354 -3.447 15.087 1.00 80.69 97 ASP A C 1
ATOM 782 O O . ASP A 1 97 ? -14.317 -3.911 15.559 1.00 80.69 97 ASP A O 1
ATOM 786 N N . LYS A 1 98 ? -15.904 -2.326 15.559 1.00 81.31 98 LYS A N 1
ATOM 787 C CA . LYS A 1 98 ? -15.315 -1.503 16.623 1.00 81.31 98 LYS A CA 1
ATOM 788 C C . LYS A 1 98 ? -15.272 -2.200 17.987 1.00 81.31 98 LYS A C 1
ATOM 790 O O . LYS A 1 98 ? -14.562 -1.717 18.862 1.00 81.31 98 LYS A O 1
ATOM 795 N N . LYS A 1 99 ? -16.063 -3.260 18.201 1.00 77.69 99 LYS A N 1
ATOM 796 C CA . LYS A 1 99 ? -16.130 -3.969 19.490 1.00 77.69 99 LYS A CA 1
ATOM 797 C C . LYS A 1 99 ? -15.055 -5.039 19.621 1.00 77.69 99 LYS A C 1
ATOM 799 O O . LYS A 1 99 ? -14.515 -5.215 20.706 1.00 77.69 99 LYS A O 1
ATOM 804 N N . SER A 1 100 ? -14.782 -5.759 18.536 1.00 75.12 100 SER A N 1
ATOM 805 C CA . SER A 1 100 ? -13.833 -6.876 18.524 1.00 75.12 100 SER A CA 1
ATOM 806 C C . SER A 1 100 ? -12.451 -6.499 17.993 1.00 75.12 100 SER A C 1
ATOM 808 O O . SER A 1 100 ? -11.493 -7.220 18.262 1.00 75.12 100 SER A O 1
ATOM 810 N N . SER A 1 101 ? -12.326 -5.374 17.275 1.00 71.44 101 SER A N 1
ATOM 811 C CA . SER A 1 101 ? -11.074 -4.969 16.639 1.00 71.44 101 SER A CA 1
ATOM 812 C C . SER A 1 101 ? -10.631 -3.548 17.027 1.00 71.44 101 SER A C 1
ATOM 814 O O . SER A 1 101 ? -11.377 -2.585 16.795 1.00 71.44 101 SER A O 1
ATOM 816 N N . PRO A 1 102 ? -9.384 -3.369 17.512 1.00 76.38 102 PRO A N 1
ATOM 817 C CA . PRO A 1 102 ? -8.756 -2.063 17.638 1.00 76.38 102 PRO A CA 1
ATOM 818 C C . PRO A 1 102 ? -8.646 -1.397 16.266 1.00 76.38 102 PRO A C 1
ATOM 820 O O . PRO A 1 102 ? -8.716 -2.056 15.225 1.00 76.38 102 PRO A O 1
ATOM 823 N N . TYR A 1 103 ? -8.523 -0.072 16.286 1.00 79.50 103 TYR A N 1
ATOM 824 C CA . TYR A 1 103 ? -8.306 0.716 15.079 1.00 79.50 103 TYR A CA 1
ATOM 825 C C . TYR A 1 103 ? -6.848 0.618 14.629 1.00 79.50 103 TYR A C 1
ATOM 827 O O . TYR A 1 103 ? -5.940 0.804 15.437 1.00 79.50 103 TYR A O 1
ATOM 835 N N . ARG A 1 104 ? -6.633 0.382 13.336 1.00 82.38 104 ARG A N 1
ATOM 836 C CA . ARG A 1 104 ? -5.324 0.413 12.679 1.00 82.38 104 ARG A CA 1
ATOM 837 C C . ARG A 1 104 ? -5.256 1.558 11.684 1.00 82.38 104 ARG A C 1
ATOM 839 O O . ARG A 1 104 ? -6.165 1.759 10.892 1.00 82.38 104 ARG A O 1
ATOM 846 N N . LEU A 1 105 ? -4.152 2.288 11.684 1.00 83.75 105 LEU A N 1
ATOM 847 C CA . LEU A 1 105 ? -3.872 3.279 10.654 1.00 83.75 105 LEU A CA 1
ATOM 848 C C . LEU A 1 105 ? -2.729 2.769 9.783 1.00 83.75 105 LEU A C 1
ATOM 850 O O . LEU A 1 105 ? -1.628 2.545 10.282 1.00 83.75 105 LEU A O 1
ATOM 854 N N . PHE A 1 106 ? -2.987 2.606 8.489 1.00 86.81 106 PHE A N 1
ATOM 855 C CA . PHE A 1 106 ? -1.959 2.266 7.514 1.00 86.81 106 PHE A CA 1
ATOM 856 C C . PHE A 1 106 ? -1.356 3.564 6.982 1.00 86.81 106 PHE A C 1
ATOM 858 O O . PHE A 1 106 ? -2.080 4.466 6.557 1.00 86.81 106 PHE A O 1
ATOM 865 N N . LEU A 1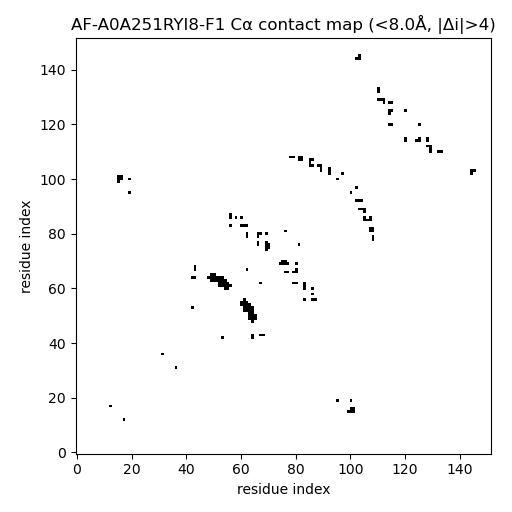 107 ? -0.034 3.696 7.045 1.00 87.44 107 LEU A N 1
ATOM 866 C CA . LEU A 1 107 ? 0.648 4.921 6.640 1.00 87.44 107 LEU A CA 1
ATOM 867 C C . LEU A 1 107 ? 1.163 4.795 5.199 1.00 87.44 107 LEU A C 1
ATOM 869 O O . LEU A 1 107 ? 1.715 3.749 4.856 1.00 87.44 107 LEU A O 1
ATOM 873 N N . PRO A 1 108 ? 0.991 5.831 4.358 1.00 87.62 108 PRO A N 1
ATOM 874 C CA . PRO A 1 108 ? 1.520 5.825 2.999 1.00 87.62 108 PRO A CA 1
ATOM 875 C C . PRO A 1 108 ? 3.047 5.919 3.009 1.00 87.62 108 PRO A C 1
ATOM 877 O O . PRO A 1 108 ? 3.653 6.417 3.956 1.00 87.62 108 PRO A O 1
ATOM 880 N N . SER A 1 109 ? 3.676 5.504 1.918 1.00 87.62 109 SER A N 1
ATOM 881 C CA . SER A 1 109 ? 5.117 5.614 1.688 1.00 87.62 109 SER A CA 1
ATOM 882 C C . SER A 1 109 ? 5.626 7.059 1.734 1.00 87.62 109 SER A C 1
ATOM 884 O O . SER A 1 109 ? 6.790 7.283 2.050 1.00 87.62 109 SER A O 1
ATOM 886 N N . THR A 1 110 ? 4.752 8.049 1.527 1.00 84.06 110 THR A N 1
ATOM 887 C CA . THR A 1 110 ? 5.071 9.483 1.635 1.00 84.06 110 THR A CA 1
ATOM 888 C C . THR A 1 110 ? 5.498 9.929 3.036 1.00 84.06 110 THR A C 1
ATOM 890 O O . THR A 1 110 ? 6.036 11.026 3.185 1.00 84.06 110 THR A O 1
ATOM 893 N N . ILE A 1 111 ? 5.325 9.096 4.071 1.00 87.81 111 ILE A N 1
ATOM 894 C CA . ILE A 1 111 ? 5.939 9.350 5.385 1.00 87.81 111 ILE A CA 1
ATOM 895 C C . ILE A 1 111 ? 7.466 9.284 5.339 1.00 87.81 111 ILE A C 1
ATOM 897 O O . ILE A 1 111 ? 8.127 9.838 6.215 1.00 87.81 111 ILE A O 1
ATOM 901 N N . PHE A 1 112 ? 8.020 8.589 4.346 1.00 85.88 112 PHE A N 1
ATOM 902 C CA . PHE A 1 112 ? 9.446 8.407 4.187 1.00 85.88 112 PHE A CA 1
ATOM 903 C C . PHE A 1 112 ? 10.020 9.491 3.277 1.00 85.88 112 PHE A C 1
ATOM 905 O O . PHE A 1 112 ? 9.775 9.504 2.074 1.00 85.88 112 PHE A O 1
ATOM 912 N N . GLN A 1 113 ? 10.789 10.398 3.870 1.00 85.50 113 GLN A N 1
ATOM 913 C CA . GLN A 1 113 ? 11.471 11.482 3.163 1.00 85.50 113 GLN A CA 1
ATOM 914 C C . GLN A 1 113 ? 12.941 11.129 2.921 1.00 85.50 113 GLN A C 1
ATOM 916 O O . GLN A 1 113 ? 13.513 10.306 3.640 1.00 85.50 113 GLN A O 1
ATOM 921 N N . ASP A 1 114 ? 13.579 11.771 1.944 1.00 84.56 114 ASP A N 1
ATOM 922 C CA . ASP A 1 114 ? 14.972 11.497 1.566 1.00 84.56 114 ASP A CA 1
ATOM 923 C C . ASP A 1 114 ? 15.945 11.651 2.748 1.00 84.56 114 ASP A C 1
ATOM 925 O O . ASP A 1 114 ? 16.894 10.875 2.909 1.00 84.56 114 ASP A O 1
ATOM 929 N N . GLU A 1 115 ? 15.675 12.607 3.642 1.00 83.19 115 GLU A N 1
ATOM 930 C CA . GLU A 1 115 ? 16.436 12.842 4.871 1.00 83.19 115 GLU A CA 1
ATOM 931 C C . GLU A 1 115 ? 16.423 11.639 5.824 1.00 83.19 115 GLU A C 1
ATOM 933 O O . GLU A 1 115 ? 17.287 11.511 6.692 1.00 83.19 115 GLU A O 1
ATOM 938 N N . MET A 1 116 ? 15.475 10.718 5.661 1.00 85.12 116 MET A N 1
ATOM 939 C CA . MET A 1 116 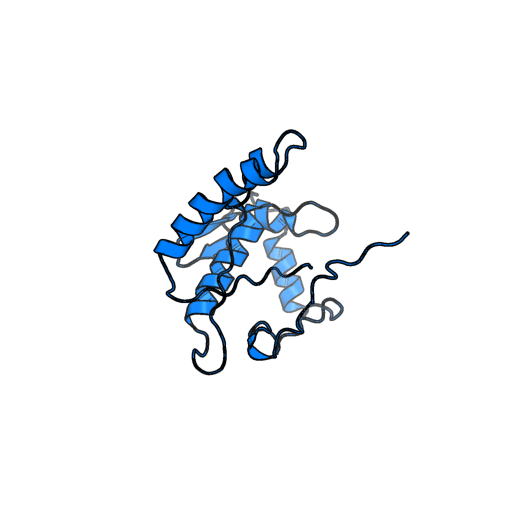? 15.388 9.515 6.479 1.00 85.12 116 MET A CA 1
ATOM 940 C C . MET A 1 116 ? 16.388 8.437 6.046 1.00 85.12 116 MET A C 1
ATOM 942 O O . MET A 1 116 ? 16.789 7.621 6.878 1.00 85.12 116 MET A O 1
ATOM 946 N N . PHE A 1 117 ? 16.861 8.466 4.795 1.00 81.88 117 PHE A N 1
ATOM 947 C CA . PHE A 1 117 ? 17.654 7.385 4.193 1.00 81.88 117 PHE A CA 1
ATOM 948 C C . PHE A 1 117 ? 19.156 7.675 4.063 1.00 81.88 117 PHE A C 1
ATOM 950 O O . PHE A 1 117 ? 19.919 6.836 3.587 1.00 81.88 117 PHE A O 1
ATOM 957 N N . GLY A 1 118 ? 19.628 8.834 4.526 1.00 83.56 118 GLY A N 1
ATOM 958 C CA . GLY A 1 118 ? 21.048 9.184 4.467 1.00 83.56 118 GLY A CA 1
ATOM 959 C C . GLY A 1 118 ? 21.849 8.740 5.703 1.00 83.56 118 GLY A C 1
ATOM 960 O O . GLY A 1 118 ? 21.384 8.916 6.835 1.00 83.56 118 GLY A O 1
ATOM 961 N N . PRO A 1 119 ? 23.102 8.268 5.536 1.00 83.81 119 PRO A N 1
ATOM 962 C CA . PRO A 1 119 ? 23.991 7.956 6.662 1.00 83.81 119 PRO A CA 1
ATOM 963 C C . PRO A 1 119 ? 24.450 9.210 7.422 1.00 83.81 119 PRO A C 1
ATOM 965 O O . PRO A 1 119 ? 24.918 9.112 8.551 1.00 83.81 119 PRO A O 1
ATOM 968 N N . LYS A 1 120 ? 24.308 10.394 6.810 1.00 89.44 120 LYS A N 1
ATOM 969 C CA . LYS A 1 120 ? 24.659 11.694 7.400 1.00 89.44 120 LYS A CA 1
ATOM 970 C C . LYS A 1 120 ? 23.647 12.209 8.433 1.00 89.44 120 LYS A C 1
ATOM 972 O O . LYS A 1 120 ? 23.953 13.174 9.123 1.00 89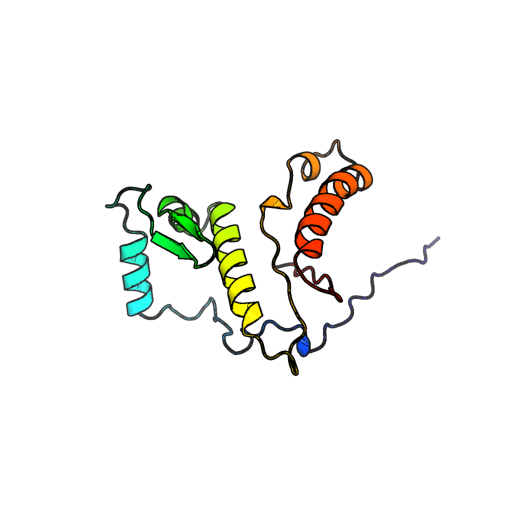.44 120 LYS A O 1
ATOM 977 N N . TYR A 1 121 ? 22.460 11.608 8.514 1.00 87.38 121 TYR A N 1
ATOM 978 C CA . TYR A 1 121 ? 21.388 12.053 9.404 1.00 87.38 121 TYR A CA 1
ATOM 979 C C . TYR A 1 121 ? 21.362 11.216 10.679 1.00 87.38 121 TYR A C 1
ATOM 981 O O . TYR A 1 121 ? 21.409 9.985 10.628 1.00 87.38 121 TYR A O 1
ATOM 989 N N . THR A 1 122 ? 21.274 11.886 11.826 1.00 90.56 122 THR A N 1
ATOM 990 C CA . THR A 1 122 ? 21.092 11.214 13.116 1.00 90.56 122 THR A CA 1
ATOM 991 C C . THR A 1 122 ? 19.632 10.812 13.312 1.00 90.56 122 THR A C 1
ATOM 993 O O . THR A 1 122 ? 18.739 11.361 12.669 1.00 90.56 122 THR A O 1
ATOM 996 N N . ASP A 1 123 ? 19.350 9.903 14.247 1.00 89.44 123 ASP A N 1
ATOM 997 C CA . ASP A 1 123 ? 17.965 9.524 14.568 1.00 89.44 123 ASP A CA 1
ATOM 998 C C . ASP A 1 123 ? 17.118 10.721 15.025 1.00 89.44 123 ASP A C 1
ATOM 1000 O O . ASP A 1 123 ? 15.933 10.796 14.710 1.00 89.44 123 ASP A O 1
ATOM 1004 N N . ASN A 1 124 ? 17.731 11.706 15.692 1.00 89.81 124 ASN A N 1
ATOM 1005 C CA . ASN A 1 124 ? 17.054 12.953 16.051 1.00 89.81 124 ASN A CA 1
ATOM 1006 C C . ASN A 1 124 ? 16.691 13.793 14.821 1.00 89.81 124 ASN A C 1
ATOM 1008 O O . ASN A 1 124 ? 15.635 14.423 14.811 1.00 89.81 124 ASN A O 1
ATOM 1012 N N . ASP A 1 125 ? 17.540 13.818 13.794 1.00 89.12 125 ASP A N 1
ATOM 1013 C CA . ASP A 1 125 ? 17.242 14.534 12.549 1.00 89.12 125 ASP A CA 1
ATOM 1014 C C . ASP A 1 125 ? 16.113 13.838 11.788 1.00 89.12 125 ASP A C 1
ATOM 1016 O O . ASP A 1 125 ? 15.172 14.496 11.347 1.00 89.12 125 ASP A O 1
ATOM 1020 N N . ARG A 1 126 ? 16.143 12.501 11.734 1.00 90.19 126 ARG A N 1
ATOM 1021 C CA . ARG A 1 126 ? 15.067 11.688 11.147 1.00 90.19 126 ARG A CA 1
ATOM 1022 C C . ARG A 1 126 ? 13.738 11.911 11.870 1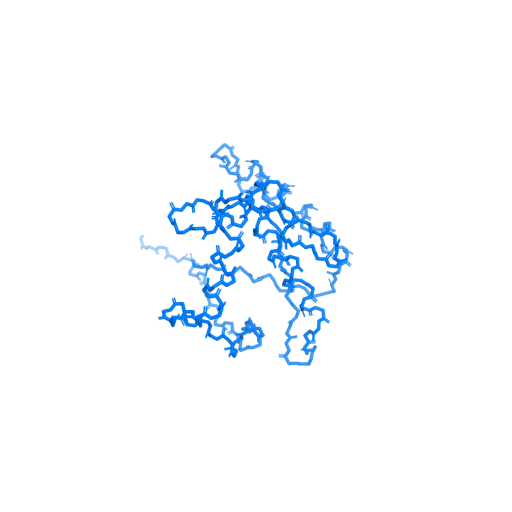.00 90.19 126 ARG A C 1
ATOM 1024 O O . ARG A 1 126 ? 12.712 12.103 11.224 1.00 90.19 126 ARG A O 1
ATOM 1031 N N . LEU A 1 127 ? 13.753 11.942 13.205 1.00 89.19 127 LEU A N 1
ATOM 1032 C CA . LEU A 1 127 ? 12.549 12.141 14.015 1.00 89.19 127 LEU A CA 1
ATOM 1033 C C . LEU A 1 127 ? 11.928 13.528 13.809 1.00 89.19 127 LEU A C 1
ATOM 1035 O O . LEU A 1 127 ? 10.706 13.639 13.753 1.00 89.19 127 LEU A O 1
ATOM 1039 N N . LYS A 1 128 ? 12.748 14.576 13.648 1.00 89.94 128 LYS A N 1
ATOM 1040 C CA . LYS A 1 128 ? 12.269 15.941 13.360 1.00 89.94 128 LYS A CA 1
ATOM 1041 C C . LYS A 1 128 ? 11.519 16.047 12.033 1.00 89.94 128 LYS A C 1
ATOM 1043 O O . LYS A 1 128 ? 10.661 16.913 11.912 1.00 89.94 128 LYS A O 1
ATOM 1048 N N . VAL A 1 129 ? 11.844 15.197 11.059 1.00 89.12 129 VAL A N 1
ATOM 1049 C CA . VAL A 1 129 ? 11.142 15.132 9.768 1.00 89.12 129 VAL A CA 1
ATOM 1050 C C . VAL A 1 129 ? 9.905 14.241 9.871 1.00 89.12 129 VAL A C 1
ATOM 1052 O O . VAL A 1 129 ? 8.824 14.628 9.438 1.00 89.12 129 VAL A O 1
ATOM 1055 N N . PHE A 1 130 ? 10.043 13.072 10.496 1.00 88.62 130 PHE A N 1
ATOM 1056 C CA . PHE A 1 130 ? 8.970 12.086 10.599 1.00 88.62 130 PHE A CA 1
ATOM 1057 C C . PHE A 1 130 ? 7.789 12.557 11.459 1.00 88.62 130 PHE A C 1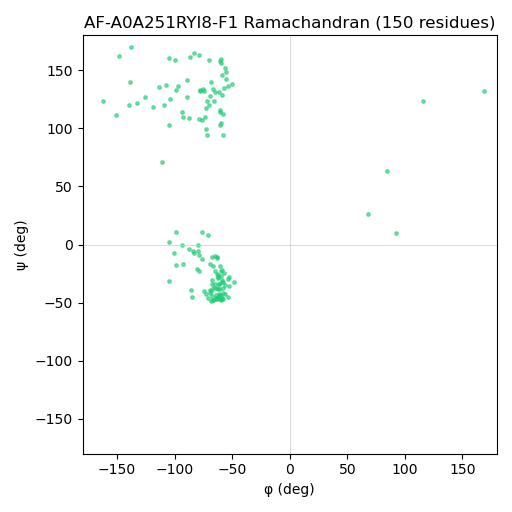
ATOM 1059 O O . PHE A 1 130 ? 6.638 12.437 11.039 1.00 88.62 130 PHE A O 1
ATOM 1066 N N . ALA A 1 131 ? 8.053 13.100 12.654 1.00 87.31 131 ALA A N 1
ATOM 1067 C CA . ALA A 1 131 ? 7.003 13.402 13.627 1.00 87.31 131 ALA A CA 1
ATOM 1068 C C . ALA A 1 131 ? 5.955 14.403 13.100 1.00 87.31 131 ALA A C 1
ATOM 1070 O O . ALA A 1 131 ? 4.775 14.065 13.141 1.00 87.31 131 ALA A O 1
ATOM 1071 N N . PRO A 1 132 ? 6.322 15.551 12.492 1.00 88.00 132 PRO A N 1
ATOM 1072 C CA . PRO A 1 132 ? 5.329 16.478 11.946 1.00 88.00 132 PRO A CA 1
ATOM 1073 C C . PRO A 1 132 ? 4.467 15.875 10.829 1.00 88.00 132 PRO A C 1
ATOM 1075 O O . PRO A 1 132 ? 3.294 16.221 10.697 1.00 88.00 132 PRO A O 1
ATOM 1078 N N . ILE A 1 133 ? 5.029 14.981 10.006 1.00 87.06 133 ILE A N 1
ATOM 1079 C CA . ILE A 1 133 ? 4.281 14.315 8.930 1.00 87.06 133 ILE A CA 1
ATOM 1080 C C . ILE A 1 133 ? 3.225 13.394 9.535 1.00 87.06 133 ILE A C 1
ATOM 1082 O O . ILE A 1 133 ? 2.059 13.453 9.146 1.00 87.06 133 ILE A O 1
ATOM 1086 N N . VAL A 1 134 ? 3.623 12.583 10.515 1.00 85.62 134 VAL A N 1
ATOM 1087 C CA . VAL A 1 134 ? 2.703 11.689 11.217 1.00 85.62 134 VAL A CA 1
ATOM 1088 C C . VAL A 1 134 ? 1.651 12.486 11.976 1.00 85.62 134 VAL A C 1
ATOM 1090 O O . VAL A 1 134 ? 0.469 12.211 11.801 1.00 85.62 134 VAL A O 1
ATOM 1093 N N . ASP A 1 135 ? 2.032 13.518 12.725 1.00 84.69 135 ASP A N 1
ATOM 1094 C CA . ASP A 1 135 ? 1.093 14.356 13.476 1.00 84.69 135 ASP A CA 1
ATOM 1095 C C . ASP A 1 135 ? 0.017 14.954 12.560 1.00 84.69 135 ASP A C 1
ATOM 1097 O O . ASP A 1 135 ? -1.168 14.892 12.874 1.00 84.69 135 ASP A O 1
ATOM 1101 N N . ASN A 1 136 ? 0.384 15.437 11.370 1.00 82.56 136 ASN A N 1
ATOM 1102 C CA . ASN A 1 136 ? -0.586 15.935 10.388 1.00 82.56 136 ASN A CA 1
ATOM 1103 C C . ASN A 1 136 ? -1.585 14.864 9.913 1.00 82.56 136 ASN A C 1
ATOM 1105 O O . ASN A 1 136 ? -2.745 15.179 9.623 1.00 82.56 136 ASN A O 1
ATOM 1109 N N . ILE A 1 137 ? -1.152 13.605 9.819 1.00 79.69 137 ILE A N 1
ATOM 1110 C CA . ILE A 1 137 ? -2.019 12.472 9.475 1.00 79.69 137 ILE A CA 1
ATOM 1111 C C . ILE A 1 137 ? -2.936 12.138 10.664 1.00 79.69 137 ILE A C 1
ATOM 1113 O O . ILE A 1 137 ? -4.137 11.930 10.471 1.00 79.69 137 ILE A O 1
ATOM 1117 N N . LEU A 1 138 ? -2.396 12.144 11.886 1.00 75.94 138 LEU A N 1
ATOM 1118 C CA . LEU A 1 138 ? -3.119 11.821 13.120 1.00 75.94 138 LEU A CA 1
ATOM 1119 C C . LEU A 1 138 ? -4.159 12.877 13.504 1.00 75.94 138 LEU A C 1
ATOM 1121 O O . LEU A 1 138 ? -5.268 12.523 13.895 1.00 75.94 138 LEU A O 1
ATOM 1125 N N . VAL A 1 139 ? -3.867 14.169 13.318 1.00 60.03 139 VAL A N 1
ATOM 1126 C CA . VAL A 1 139 ? -4.797 15.280 13.614 1.00 60.03 139 VAL A CA 1
ATOM 1127 C C . VAL A 1 139 ? -6.116 15.137 12.846 1.00 60.03 139 VAL A C 1
ATOM 1129 O O . VAL A 1 139 ? -7.156 15.620 13.293 1.00 60.03 139 VAL A O 1
ATOM 1132 N N . LYS A 1 140 ? -6.118 14.427 11.711 1.00 54.44 140 LYS A N 1
ATOM 1133 C CA . LYS A 1 140 ? -7.345 14.159 10.956 1.00 54.44 140 LYS A CA 1
ATOM 1134 C C . LYS A 1 140 ? -8.179 13.009 11.521 1.00 54.44 140 LYS A C 1
ATOM 1136 O O . LYS A 1 140 ? -9.373 12.988 11.222 1.00 54.44 140 LYS A O 1
ATOM 1141 N N . LYS A 1 141 ? -7.621 12.082 12.314 1.00 54.47 141 LYS A N 1
ATOM 1142 C CA . LYS A 1 141 ? -8.341 10.954 12.930 1.00 54.47 141 LYS A CA 1
ATOM 1143 C C . LYS A 1 141 ? -7.561 10.328 14.102 1.00 54.47 141 LYS A C 1
ATOM 1145 O O . LYS A 1 141 ? -6.522 9.722 13.864 1.00 54.47 141 LYS A O 1
ATOM 1150 N N . VAL A 1 142 ? -8.223 10.291 15.270 1.00 51.19 142 VAL A N 1
ATOM 1151 C CA . VAL A 1 142 ? -8.193 9.245 16.328 1.00 51.19 142 VAL A CA 1
ATOM 1152 C C . VAL A 1 142 ? -7.617 9.676 17.693 1.00 51.19 142 VAL A C 1
ATOM 1154 O O . VAL A 1 142 ? -6.470 10.084 17.801 1.00 51.19 142 VAL A O 1
ATOM 1157 N N . ASP A 1 143 ? -8.428 9.494 18.748 1.00 44.97 143 ASP A N 1
ATOM 1158 C CA . ASP A 1 143 ? -8.127 9.812 20.161 1.00 44.97 143 ASP A CA 1
ATOM 1159 C C . ASP A 1 143 ? -7.227 8.771 20.869 1.00 44.97 143 ASP A C 1
ATOM 1161 O O . ASP A 1 143 ? -6.795 8.978 21.999 1.00 44.97 143 ASP A O 1
ATOM 1165 N N . THR A 1 144 ? -6.958 7.625 20.237 1.00 45.16 144 THR A N 1
ATOM 1166 C CA . THR A 1 144 ? -6.108 6.532 20.752 1.00 45.16 144 THR A CA 1
ATOM 1167 C C . THR A 1 144 ? -5.450 5.772 19.598 1.00 45.16 144 THR A C 1
ATOM 1169 O O . THR A 1 144 ? -6.130 5.086 18.834 1.00 45.16 144 THR A O 1
ATOM 1172 N N . LEU A 1 145 ? -4.129 5.893 19.454 1.00 47.00 145 LEU A N 1
ATOM 1173 C CA . LEU A 1 145 ? -3.361 5.194 18.424 1.00 47.00 145 LEU A CA 1
ATOM 1174 C C . LEU A 1 145 ? -2.330 4.269 19.076 1.00 47.00 145 LEU A C 1
ATOM 1176 O O . LEU A 1 145 ? -1.424 4.744 19.757 1.00 47.00 145 LEU A O 1
ATOM 1180 N N . ASP A 1 146 ? -2.443 2.967 18.820 1.00 42.06 146 ASP A N 1
ATOM 1181 C CA . ASP A 1 146 ? -1.373 2.011 19.096 1.00 42.06 146 ASP A CA 1
ATOM 1182 C C . ASP A 1 146 ? -0.537 1.858 17.820 1.00 42.06 146 ASP A C 1
ATOM 1184 O O . ASP A 1 146 ? -1.021 1.385 16.789 1.00 42.06 146 ASP A O 1
ATOM 1188 N N . LEU A 1 147 ? 0.723 2.296 17.869 1.00 42.19 147 LEU A N 1
ATOM 1189 C CA . LEU A 1 147 ? 1.647 2.175 16.745 1.00 42.19 147 LEU A CA 1
ATOM 1190 C C . LEU A 1 147 ? 2.144 0.725 16.647 1.00 42.19 147 LEU A C 1
ATOM 1192 O O . LEU A 1 147 ? 2.955 0.283 17.461 1.00 42.19 147 LEU A O 1
ATOM 1196 N N . ILE A 1 148 ? 1.671 -0.014 15.644 1.00 41.56 148 ILE A N 1
ATOM 1197 C CA . ILE A 1 148 ? 2.105 -1.391 15.381 1.00 41.56 148 ILE A CA 1
ATOM 1198 C C . ILE A 1 148 ? 3.028 -1.380 14.168 1.00 41.56 148 ILE A C 1
ATOM 1200 O O . ILE A 1 148 ? 2.575 -1.314 13.027 1.00 41.56 148 ILE A O 1
ATOM 1204 N N . CYS A 1 149 ? 4.334 -1.475 14.407 1.00 31.38 149 CYS A N 1
ATOM 1205 C CA . CYS A 1 149 ? 5.291 -1.769 13.347 1.00 31.38 149 CYS A CA 1
ATOM 1206 C C . CYS A 1 149 ? 5.254 -3.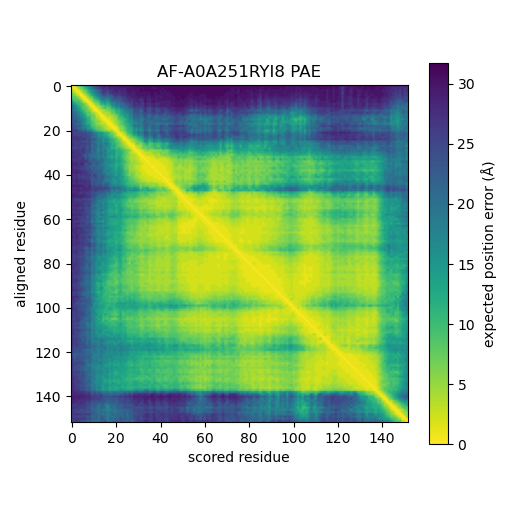273 13.063 1.00 31.38 149 CYS A C 1
ATOM 1208 O O . CYS A 1 149 ? 5.726 -4.069 13.874 1.00 31.38 149 CYS A O 1
ATOM 1210 N N . THR A 1 150 ? 4.688 -3.669 11.926 1.00 27.94 150 THR A N 1
ATOM 1211 C CA . THR A 1 150 ? 4.807 -5.043 11.424 1.00 27.94 150 THR A CA 1
ATOM 1212 C C . THR A 1 150 ? 6.074 -5.133 10.580 1.00 27.94 150 THR A C 1
ATOM 1214 O O . THR A 1 150 ? 6.149 -4.554 9.501 1.00 27.94 150 THR A O 1
ATOM 1217 N N . THR A 1 151 ? 7.097 -5.817 11.088 1.00 22.14 151 THR A N 1
ATOM 1218 C CA . THR A 1 151 ? 8.202 -6.312 10.257 1.00 22.14 151 THR A CA 1
ATOM 1219 C C . THR A 1 151 ? 7.666 -7.477 9.427 1.00 22.14 151 THR A C 1
ATOM 1221 O O . THR A 1 151 ? 7.115 -8.414 10.006 1.00 22.14 151 THR A O 1
ATOM 1224 N N . ILE A 1 152 ? 7.779 -7.381 8.100 1.00 27.17 152 ILE A N 1
ATOM 1225 C CA . ILE A 1 152 ? 7.558 -8.498 7.167 1.00 27.17 152 ILE A CA 1
ATOM 1226 C C . ILE A 1 152 ? 8.807 -9.378 7.172 1.00 27.17 152 ILE A C 1
ATOM 1228 O O . ILE A 1 152 ? 9.916 -8.793 7.191 1.00 27.17 152 ILE A O 1
#

Sequence (152 aa):
MLREKNEKRMAELGDAYKSPYCNRITNLYEPLLDRDQTIICYLLAPVEDIGTLIFKSESGVETLKIIFESFHPSQYIASSGVDAFVDVLNFEEKKRDKKSSPYRLFLPSTIFQDEMFGPKYTDNDRLKVFAPIVDNILVKKVDTLDLICTTI

Organism: Helianthus annuus (NCBI:txid4232)

Solvent-accessible surface area (backbone atoms only — not comparable to full-atom values): 9914 Å² total; per-residue (Å²): 140,82,89,87,88,77,82,77,80,79,71,83,76,56,78,51,75,52,61,92,56,65,89,56,72,72,54,87,83,55,79,72,53,72,68,56,49,50,52,48,50,62,72,63,40,90,85,60,67,54,79,40,80,73,45,71,47,96,90,64,53,71,40,36,33,53,39,59,56,26,66,49,86,98,59,71,65,42,58,69,46,54,32,50,50,27,50,54,52,47,54,53,52,76,73,53,58,77,88,74,34,73,80,72,85,62,75,48,59,83,64,65,52,77,68,63,77,42,91,89,46,50,74,68,56,31,46,67,59,37,49,61,54,50,49,62,57,40,77,76,58,74,99,75,82,75,88,77,84,78,85,131

Secondary structure (DSSP, 8-state):
----------PPPPGGGS-GGGG----TTSPPPHHHHHHHHHHT-TTS-TT-EEEE-TT--EEEHHHHHTTSTTSPPPHHHHHHHHHHHHHHHTTS-TTTS----PPPGGG--GGGS-TTS-HHHHHHHHHHHHHHHHTTS-S---------

pLDDT: mean 73.34, std 18.45, range [22.14, 91.38]

Foldseek 3Di:
DDDDDDPDPPDDDPPQAPDPCPVPPVVPPDDDDPVVVVVLCVLQPPPDDQQQFDDADPVGLTDGSVQSNQPPPPHHHDLSVVQVVQVVSQVVLVVDDVVSHDGDHRDGPVLDDPLLPDPPHDPVRNCVSNVVVVVVVPVVDDPDDDDDDDDD

Radius of gyration: 19.5 Å; Cα contacts (8 Å, |Δi|>4): 100; chains: 1; bounding box: 49×38×58 Å